Protein AF-A0A315XIM4-F1 (afdb_monomer)

Radius of gyration: 18.38 Å; Cα contacts (8 Å, |Δi|>4): 109; chains: 1; bounding box: 47×25×47 Å

Foldseek 3Di:
DPPPPQQDQDDPPVCVVVQVVLVVVVVVVNNVSVVVSSVVSSLVRVLVVLCVPDDQFRWDFLCVVVVVDPDDSVRLVVCVVVVLQPWDQRPNTITHGNVSVCVSVVVPDD

pLDDT: mean 80.42, std 14.65, range [32.69, 95.25]

Solvent-accessible surface area (backbone atoms only — not comparable to full-atom values): 6332 Å² total; per-residue (Å²): 132,87,72,80,83,69,64,69,65,61,80,58,75,90,47,50,69,57,51,56,50,23,50,53,39,29,76,73,71,46,44,64,62,36,54,54,52,51,54,50,32,43,52,52,23,44,52,52,57,45,63,66,44,70,70,50,74,20,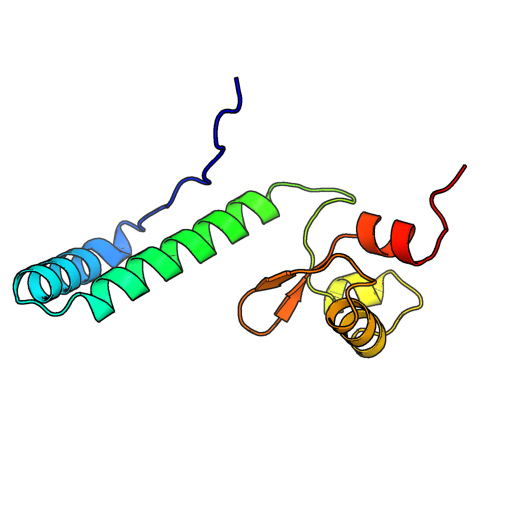65,39,46,39,72,61,54,25,74,82,46,100,46,50,41,67,56,53,54,49,33,33,75,71,66,62,28,63,57,48,73,59,91,94,43,53,24,29,25,58,47,37,51,36,58,60,70,63,78,67,84,126

Sequence (110 aa):
MYSHIYPPIVLKIENRLKYYRFLRDADAGNFTPFVNFIAKAADEGLTTYISVFGGDDELLPLKELAKDTHYSQEYLSLRARQGVLDAVKIGKVWHSSRDAIKKMSGVGAH

Structure (mmCIF, N/CA/C/O backbone):
data_AF-A0A315XIM4-F1
#
_entry.id   AF-A0A315XIM4-F1
#
loop_
_atom_site.group_PDB
_atom_site.id
_atom_site.type_symbol
_atom_site.label_atom_id
_atom_site.label_alt_id
_atom_site.label_comp_id
_atom_site.label_asym_id
_atom_site.label_entity_id
_atom_site.label_seq_id
_atom_site.pdbx_PDB_ins_code
_atom_site.Cartn_x
_atom_site.Cartn_y
_atom_site.Cartn_z
_atom_site.occupancy
_atom_site.B_iso_or_equiv
_atom_site.auth_seq_id
_atom_site.auth_comp_id
_atom_site.auth_asym_id
_atom_site.auth_atom_id
_atom_site.pdbx_PDB_model_num
ATOM 1 N N . MET A 1 1 ? -22.424 -7.506 -15.959 1.00 32.69 1 MET A N 1
ATOM 2 C CA . MET A 1 1 ? -21.164 -7.353 -16.719 1.00 32.69 1 MET A CA 1
ATOM 3 C C . MET A 1 1 ? -20.103 -6.882 -15.735 1.00 32.69 1 MET A C 1
ATOM 5 O O . MET A 1 1 ? -20.090 -5.709 -15.394 1.00 32.69 1 MET A O 1
ATOM 9 N N . TYR A 1 2 ? -19.312 -7.802 -15.171 1.00 39.94 2 TYR A N 1
ATOM 10 C CA . TYR A 1 2 ? -18.242 -7.458 -14.227 1.00 39.94 2 TYR A CA 1
ATOM 11 C C . TYR A 1 2 ? -17.102 -6.791 -15.006 1.00 39.94 2 TYR A C 1
ATOM 13 O O . TYR A 1 2 ? -16.231 -7.462 -15.560 1.00 39.94 2 TYR A O 1
ATOM 21 N N . SER A 1 3 ? -17.145 -5.461 -15.104 1.00 35.69 3 SER A N 1
ATOM 22 C CA . SER A 1 3 ? -15.970 -4.677 -15.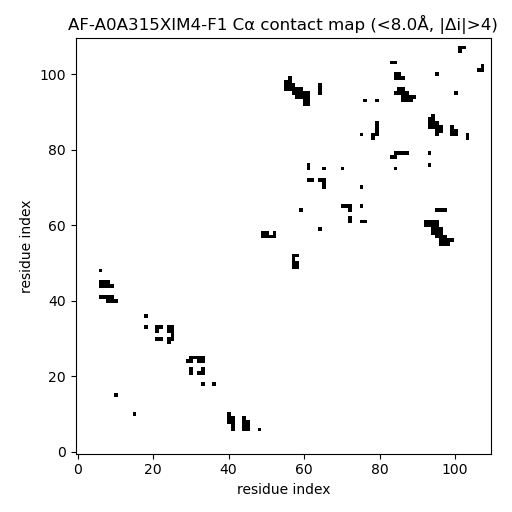474 1.00 35.69 3 SER A CA 1
ATOM 23 C C . SER A 1 3 ? -14.930 -4.940 -14.395 1.00 35.69 3 SER A C 1
ATOM 25 O O . SER A 1 3 ? -15.148 -4.585 -13.239 1.00 35.69 3 SER A O 1
ATOM 27 N N . HIS A 1 4 ? -13.838 -5.616 -14.738 1.00 43.03 4 HIS A N 1
ATOM 28 C CA . HIS A 1 4 ? -12.713 -5.743 -13.826 1.00 43.03 4 HIS A CA 1
ATOM 29 C C . HIS A 1 4 ? -12.111 -4.340 -13.699 1.00 43.03 4 HIS A C 1
ATOM 31 O O . HIS A 1 4 ? -11.431 -3.865 -14.607 1.00 43.03 4 HIS A O 1
ATOM 37 N N . ILE A 1 5 ? -12.476 -3.628 -12.630 1.00 47.06 5 ILE A N 1
ATOM 38 C CA . ILE A 1 5 ? -11.984 -2.280 -12.344 1.00 47.06 5 ILE A CA 1
ATOM 39 C C . ILE A 1 5 ? -10.532 -2.440 -11.904 1.00 47.06 5 ILE A C 1
ATOM 41 O O . ILE A 1 5 ? -10.237 -2.651 -10.731 1.00 47.06 5 ILE A O 1
ATOM 45 N N . TYR A 1 6 ? -9.622 -2.404 -12.871 1.00 55.50 6 TYR A N 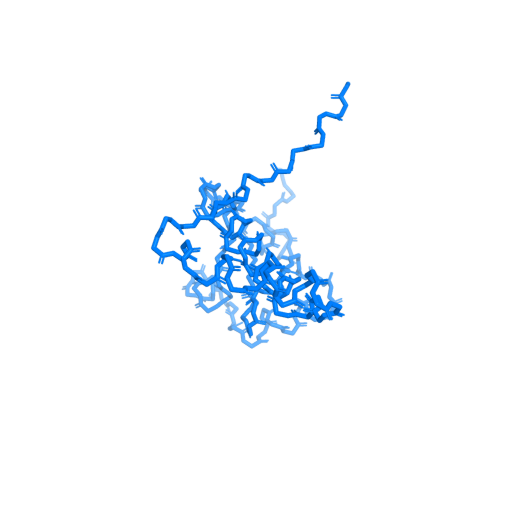1
ATOM 46 C CA . TYR A 1 6 ? -8.205 -2.271 -12.587 1.00 55.50 6 TYR A CA 1
ATOM 47 C C . TYR A 1 6 ? -7.907 -0.784 -12.388 1.00 55.50 6 TYR A C 1
ATOM 49 O O . TYR A 1 6 ? -8.269 0.023 -13.251 1.00 55.50 6 TYR A O 1
ATOM 57 N N . PRO A 1 7 ? -7.276 -0.394 -11.269 1.00 62.12 7 PRO A N 1
ATOM 58 C CA . PRO A 1 7 ? -6.878 0.989 -11.075 1.00 62.12 7 PRO A CA 1
ATOM 59 C C . PRO A 1 7 ? -5.906 1.396 -12.193 1.00 62.12 7 PRO A C 1
ATOM 61 O O . PRO A 1 7 ? -5.071 0.585 -12.613 1.00 62.12 7 PRO A O 1
ATOM 64 N N . PRO A 1 8 ? -5.992 2.637 -12.696 1.00 67.62 8 PRO A N 1
ATOM 65 C CA . PRO A 1 8 ? -5.072 3.106 -13.717 1.00 67.62 8 PRO A CA 1
ATOM 66 C C . PRO A 1 8 ? -3.637 3.072 -13.179 1.00 67.62 8 PRO A C 1
ATOM 68 O O . PRO A 1 8 ? -3.321 3.681 -12.157 1.00 67.62 8 PRO A O 1
ATOM 71 N N . ILE A 1 9 ? -2.751 2.370 -13.886 1.00 69.62 9 ILE A N 1
ATOM 72 C CA . ILE A 1 9 ? -1.317 2.393 -13.593 1.00 69.62 9 ILE A CA 1
ATOM 73 C C . ILE A 1 9 ? -0.743 3.667 -14.211 1.00 69.62 9 ILE A C 1
ATOM 75 O O . ILE A 1 9 ? -0.676 3.805 -15.433 1.00 69.62 9 ILE A O 1
ATOM 79 N N . VAL A 1 10 ? -0.315 4.605 -13.366 1.00 74.31 10 VAL A N 1
ATOM 80 C CA . VAL A 1 10 ? 0.275 5.871 -13.813 1.00 74.31 10 VAL A CA 1
ATOM 81 C C . VAL A 1 10 ? 1.795 5.752 -13.836 1.00 74.31 10 VAL A C 1
ATOM 83 O O . VAL A 1 10 ? 2.459 5.719 -12.799 1.00 74.31 10 VAL A O 1
ATOM 86 N N . LEU A 1 11 ? 2.374 5.745 -15.035 1.00 73.00 11 LEU A N 1
ATOM 87 C CA . LEU A 1 11 ? 3.818 5.880 -15.207 1.00 73.00 11 LEU A CA 1
ATOM 88 C C . LEU A 1 11 ? 4.189 7.366 -15.218 1.00 73.00 11 LEU A C 1
ATOM 90 O O . LEU A 1 11 ? 3.928 8.081 -16.183 1.00 73.00 11 LEU A O 1
ATOM 94 N N . LYS A 1 12 ? 4.811 7.840 -14.133 1.00 72.88 12 LYS A N 1
ATOM 95 C CA . LYS A 1 12 ? 5.252 9.240 -14.011 1.00 72.88 12 LYS A CA 1
ATOM 96 C C . LYS A 1 12 ? 6.226 9.590 -15.143 1.00 72.88 12 LYS A C 1
ATOM 98 O O . LYS A 1 12 ? 7.227 8.897 -15.330 1.00 72.88 12 LYS A O 1
ATOM 103 N N . ILE A 1 13 ? 5.974 10.696 -15.850 1.00 73.00 13 ILE A N 1
ATOM 104 C CA . ILE A 1 13 ? 6.797 11.182 -16.981 1.00 73.00 13 ILE A CA 1
ATOM 105 C C . ILE A 1 13 ? 8.267 11.381 -16.569 1.00 73.00 13 ILE A C 1
ATOM 107 O O . ILE A 1 13 ? 9.189 11.154 -17.356 1.00 73.00 13 ILE A O 1
ATOM 111 N N . GLU A 1 14 ? 8.497 11.739 -15.309 1.00 78.50 14 GLU A N 1
ATOM 112 C CA . GLU A 1 14 ? 9.817 11.865 -14.682 1.00 78.50 14 GLU A CA 1
ATOM 113 C C . GLU A 1 14 ? 10.628 10.558 -14.722 1.00 78.50 14 GLU A C 1
ATOM 115 O O . GLU A 1 14 ? 11.853 10.576 -14.839 1.00 78.50 14 GLU A O 1
ATOM 120 N N . ASN A 1 15 ? 9.957 9.402 -14.699 1.00 80.12 15 ASN A N 1
ATOM 121 C CA . ASN A 1 15 ? 10.591 8.087 -14.729 1.00 80.12 15 ASN A CA 1
ATOM 122 C C . ASN A 1 15 ? 10.821 7.546 -16.150 1.00 80.12 15 ASN A C 1
ATOM 124 O O . ASN A 1 15 ? 11.314 6.425 -16.286 1.00 80.12 15 ASN A O 1
ATOM 128 N N . ARG A 1 16 ? 10.539 8.320 -17.212 1.00 82.75 16 ARG A N 1
ATOM 129 C CA . ARG A 1 16 ? 10.653 7.852 -18.610 1.00 82.75 16 ARG A CA 1
ATOM 130 C C . ARG A 1 16 ? 12.019 7.247 -18.945 1.00 82.75 16 ARG A C 1
ATOM 132 O O . ARG A 1 16 ? 12.097 6.222 -19.610 1.00 82.75 16 ARG A O 1
ATOM 139 N N . LEU A 1 17 ? 13.106 7.845 -18.450 1.00 85.06 17 LEU A N 1
ATOM 140 C CA . LEU A 1 17 ? 14.465 7.364 -18.724 1.00 85.06 17 LEU A CA 1
ATOM 141 C C . LEU A 1 17 ? 14.743 6.025 -18.033 1.00 85.06 17 LEU A C 1
ATOM 143 O O . LEU A 1 17 ? 15.426 5.176 -18.597 1.00 85.06 17 LEU A O 1
ATOM 147 N N . LYS A 1 18 ? 14.197 5.817 -16.828 1.00 84.06 18 LYS A N 1
ATOM 148 C CA . LYS A 1 18 ? 14.296 4.536 -16.114 1.00 84.06 18 LYS A CA 1
ATOM 149 C C . LYS A 1 18 ? 13.475 3.460 -16.813 1.00 84.06 18 LYS A C 1
ATOM 151 O O . LYS A 1 18 ? 13.980 2.362 -16.994 1.00 84.06 18 LYS A O 1
ATOM 156 N N . TYR A 1 19 ? 12.272 3.805 -17.269 1.00 84.00 19 TYR A N 1
ATOM 157 C CA . TYR A 1 19 ? 11.425 2.908 -18.051 1.00 84.00 19 TYR A CA 1
ATOM 158 C C . TYR A 1 19 ? 12.151 2.387 -19.298 1.00 84.00 19 TYR A C 1
ATOM 160 O O . TYR A 1 19 ? 12.279 1.179 -19.455 1.00 84.00 19 TYR A O 1
ATOM 168 N N . TYR A 1 20 ? 12.718 3.272 -20.128 1.00 86.31 20 TYR A N 1
ATOM 169 C CA . TYR A 1 20 ? 13.446 2.845 -21.330 1.00 86.31 20 TYR A CA 1
ATOM 170 C C . TYR A 1 20 ? 14.691 2.009 -21.022 1.00 86.31 20 TYR A C 1
ATOM 172 O O . TYR A 1 20 ? 15.009 1.088 -21.769 1.00 86.31 20 TYR A O 1
ATOM 180 N N . ARG A 1 21 ? 15.397 2.311 -19.926 1.00 87.88 21 ARG A N 1
ATOM 181 C CA . ARG A 1 21 ? 16.537 1.497 -19.486 1.00 87.88 21 ARG A CA 1
ATOM 182 C C . ARG A 1 21 ? 16.097 0.091 -19.092 1.00 87.88 21 ARG A C 1
ATOM 184 O O . ARG A 1 21 ? 16.653 -0.867 -19.603 1.00 87.88 21 ARG A O 1
ATOM 191 N N . PHE A 1 22 ? 15.072 -0.024 -18.252 1.00 88.94 22 PHE A N 1
ATOM 192 C CA . PHE A 1 22 ? 14.562 -1.321 -17.812 1.00 88.94 22 PHE A CA 1
ATOM 193 C C . PHE A 1 22 ? 13.928 -2.121 -18.948 1.00 88.94 22 PHE A C 1
ATOM 195 O O . PHE A 1 22 ? 14.038 -3.340 -18.950 1.00 88.94 22 PHE A O 1
ATOM 202 N N . LEU A 1 23 ? 13.311 -1.452 -19.925 1.00 87.62 23 LEU A N 1
ATOM 203 C CA . LEU A 1 23 ? 12.797 -2.102 -21.127 1.00 87.62 23 LEU A CA 1
ATOM 204 C C . LEU A 1 23 ? 13.937 -2.689 -21.969 1.00 87.62 23 LEU A C 1
ATOM 206 O O . LEU A 1 23 ? 13.868 -3.841 -22.371 1.00 87.62 23 LEU A O 1
ATOM 210 N N . ARG A 1 24 ? 15.029 -1.938 -22.155 1.00 88.44 24 ARG A N 1
ATOM 211 C CA . ARG A 1 24 ? 16.221 -2.436 -22.856 1.00 88.44 24 ARG A CA 1
ATOM 212 C C . ARG A 1 24 ? 16.889 -3.597 -22.112 1.00 88.44 24 ARG A C 1
ATOM 214 O O . ARG A 1 24 ? 17.346 -4.540 -22.749 1.00 88.44 24 ARG A O 1
ATOM 221 N N . ASP A 1 25 ? 16.943 -3.534 -20.783 1.00 87.69 25 ASP A N 1
ATOM 222 C CA . ASP A 1 25 ? 17.472 -4.626 -19.957 1.00 87.69 25 ASP A CA 1
ATOM 223 C C . ASP A 1 25 ? 16.584 -5.882 -20.064 1.00 87.69 25 ASP A C 1
ATOM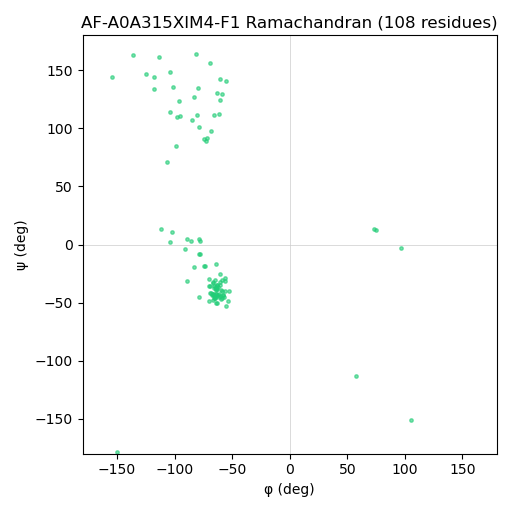 225 O O . ASP A 1 25 ? 17.102 -6.997 -20.121 1.00 87.69 25 ASP A O 1
ATOM 229 N N . ALA A 1 26 ? 15.262 -5.703 -20.151 1.00 87.56 26 ALA A N 1
ATOM 230 C CA . ALA A 1 26 ? 14.300 -6.780 -20.370 1.00 87.56 26 ALA A CA 1
ATOM 231 C C . ALA A 1 26 ? 14.437 -7.411 -21.763 1.00 87.56 26 ALA A C 1
ATOM 233 O O . ALA A 1 26 ? 14.461 -8.636 -21.861 1.00 87.56 26 ALA A O 1
ATOM 234 N N . ASP A 1 27 ? 14.622 -6.606 -22.814 1.00 87.75 27 ASP A N 1
ATOM 235 C CA . ASP A 1 27 ? 14.916 -7.098 -24.170 1.00 87.75 27 ASP A CA 1
ATOM 236 C C . ASP A 1 27 ? 16.225 -7.906 -24.213 1.00 87.75 27 ASP A C 1
ATOM 238 O O . ASP A 1 27 ? 16.343 -8.875 -24.960 1.00 87.75 27 ASP A O 1
ATOM 242 N N . ALA A 1 28 ? 17.198 -7.554 -23.365 1.00 90.44 28 ALA A N 1
ATOM 243 C CA . ALA A 1 28 ? 18.438 -8.309 -23.172 1.00 90.44 28 ALA A CA 1
ATOM 244 C C . ALA A 1 28 ? 18.276 -9.558 -22.273 1.00 90.44 28 ALA A C 1
ATOM 246 O O . ALA A 1 28 ? 19.261 -10.230 -21.966 1.00 90.44 28 ALA A O 1
ATOM 247 N N . GLY A 1 29 ? 17.050 -9.878 -21.845 1.00 89.31 29 GLY A N 1
ATOM 248 C CA . GLY A 1 29 ? 16.701 -11.062 -21.054 1.00 89.31 29 GLY A CA 1
ATOM 249 C C . GLY A 1 29 ? 16.621 -10.837 -19.540 1.00 89.31 29 GLY A C 1
ATOM 250 O O . GLY A 1 29 ? 16.245 -11.755 -18.810 1.00 89.31 29 GLY A O 1
ATOM 251 N N . ASN A 1 30 ? 16.930 -9.637 -19.036 1.00 90.25 30 ASN A N 1
ATOM 252 C CA . ASN A 1 30 ? 16.815 -9.304 -17.616 1.00 90.25 30 ASN A CA 1
ATOM 253 C C . ASN A 1 30 ? 15.519 -8.536 -17.317 1.00 90.25 30 ASN A C 1
ATOM 255 O O . ASN A 1 30 ? 15.497 -7.311 -17.218 1.00 90.25 30 ASN A O 1
ATOM 259 N N . PHE A 1 31 ? 14.430 -9.272 -17.111 1.00 87.56 31 PHE A N 1
ATOM 260 C CA . PHE A 1 31 ? 13.104 -8.700 -16.846 1.00 87.56 31 PHE A CA 1
ATOM 261 C C . PHE A 1 31 ? 12.932 -8.129 -15.431 1.00 87.56 31 PHE A C 1
ATOM 263 O O . PHE A 1 31 ? 12.021 -7.335 -15.196 1.00 87.56 31 PHE A O 1
ATOM 270 N N . THR A 1 32 ? 13.788 -8.511 -14.479 1.00 89.25 32 THR A N 1
ATOM 271 C CA . THR A 1 32 ? 13.629 -8.181 -13.050 1.00 89.25 32 THR A CA 1
ATOM 272 C C . THR A 1 32 ? 13.444 -6.680 -12.781 1.00 89.25 32 THR A C 1
ATOM 274 O O . THR A 1 32 ? 12.504 -6.318 -12.067 1.00 89.25 32 THR A O 1
ATOM 277 N N . PRO A 1 33 ? 14.267 -5.770 -13.343 1.00 87.44 33 PRO A N 1
ATOM 278 C CA . PRO A 1 33 ? 14.118 -4.336 -13.107 1.00 87.44 33 PRO A CA 1
ATOM 279 C C . PRO A 1 33 ? 12.794 -3.794 -13.652 1.00 87.44 33 PRO A C 1
ATOM 281 O O . PRO A 1 33 ? 12.163 -2.946 -13.022 1.00 87.44 33 PRO A O 1
ATOM 284 N N . PHE A 1 34 ? 12.358 -4.316 -14.800 1.00 85.94 34 PHE A N 1
ATOM 285 C CA . PHE A 1 34 ? 11.122 -3.910 -15.453 1.00 85.94 34 PHE A CA 1
ATOM 286 C C . PHE A 1 34 ? 9.891 -4.369 -14.668 1.00 85.94 34 PHE A C 1
ATOM 288 O O . PHE A 1 34 ? 9.025 -3.554 -14.355 1.00 85.94 34 PHE A O 1
ATOM 295 N N . VAL A 1 35 ? 9.847 -5.642 -14.265 1.00 86.94 35 VAL A N 1
ATOM 296 C CA . VAL A 1 35 ? 8.751 -6.195 -13.455 1.00 86.94 35 VAL A CA 1
ATOM 297 C C . VAL A 1 35 ? 8.622 -5.443 -12.133 1.00 86.94 35 VAL A C 1
ATOM 299 O O . VAL A 1 35 ? 7.527 -5.009 -11.783 1.00 86.94 35 VAL A O 1
ATOM 302 N N . ASN A 1 36 ? 9.736 -5.200 -11.437 1.00 87.69 36 ASN A N 1
ATOM 303 C CA . ASN A 1 36 ? 9.727 -4.445 -10.182 1.00 87.69 36 ASN A CA 1
ATOM 304 C C . ASN A 1 36 ? 9.243 -3.001 -10.372 1.00 87.69 36 ASN A C 1
ATOM 306 O O . ASN A 1 36 ? 8.549 -2.458 -9.512 1.00 87.69 36 ASN A O 1
ATOM 310 N N . PHE A 1 37 ? 9.595 -2.372 -11.495 1.00 86.19 37 PHE A N 1
ATOM 311 C CA . PHE A 1 37 ? 9.152 -1.020 -11.820 1.00 86.19 37 PHE A CA 1
ATOM 312 C C . PHE A 1 37 ? 7.636 -0.949 -12.048 1.00 86.19 37 PHE A C 1
ATOM 314 O O . PHE A 1 37 ? 6.979 -0.072 -11.485 1.00 86.19 37 PHE A O 1
ATOM 321 N N . ILE A 1 38 ? 7.075 -1.890 -12.812 1.00 86.00 38 ILE A N 1
ATOM 322 C CA . ILE A 1 38 ? 5.627 -1.970 -13.054 1.00 86.00 38 ILE A CA 1
ATOM 323 C C . ILE A 1 38 ? 4.872 -2.339 -11.774 1.00 86.00 38 ILE A C 1
ATOM 325 O O . ILE A 1 38 ? 3.873 -1.696 -11.464 1.00 86.00 38 ILE A O 1
ATOM 329 N N . ALA A 1 39 ? 5.373 -3.302 -10.994 1.00 83.44 39 ALA A N 1
ATOM 330 C CA . ALA A 1 39 ? 4.773 -3.692 -9.719 1.00 83.44 39 ALA A CA 1
ATOM 331 C C . ALA A 1 39 ? 4.675 -2.501 -8.756 1.00 83.44 39 ALA A C 1
ATOM 333 O O . ALA A 1 39 ? 3.628 -2.270 -8.159 1.00 83.44 39 ALA A O 1
ATOM 334 N N . LYS A 1 40 ? 5.735 -1.688 -8.672 1.00 83.00 40 LYS A N 1
ATOM 335 C CA . LYS A 1 40 ? 5.731 -0.469 -7.860 1.00 83.00 40 LYS A CA 1
ATOM 336 C C . LYS A 1 40 ? 4.724 0.570 -8.365 1.00 83.00 40 LYS A C 1
ATOM 338 O O . LYS A 1 40 ? 4.035 1.185 -7.560 1.00 83.00 40 LYS A O 1
ATOM 343 N N . ALA A 1 41 ? 4.629 0.779 -9.677 1.00 82.19 41 ALA A N 1
ATOM 344 C CA . ALA A 1 41 ? 3.668 1.726 -10.244 1.00 82.19 41 ALA A CA 1
ATOM 345 C C . ALA A 1 41 ? 2.211 1.280 -10.028 1.00 82.19 41 ALA A C 1
ATOM 347 O O . ALA A 1 41 ? 1.344 2.116 -9.781 1.00 82.19 41 ALA A O 1
ATOM 348 N N . ALA A 1 42 ? 1.948 -0.027 -10.090 1.00 80.56 42 ALA A N 1
ATOM 349 C CA . ALA A 1 42 ? 0.644 -0.600 -9.775 1.00 80.56 42 ALA A CA 1
ATOM 350 C C . ALA A 1 42 ? 0.290 -0.436 -8.289 1.00 80.56 42 ALA A C 1
ATOM 352 O O . ALA A 1 42 ? -0.826 -0.029 -7.981 1.00 80.56 42 ALA A O 1
ATOM 353 N N . ASP A 1 43 ? 1.244 -0.682 -7.386 1.00 79.38 43 ASP A N 1
ATOM 354 C CA . ASP A 1 43 ? 1.075 -0.488 -5.939 1.00 79.38 43 ASP A CA 1
ATOM 355 C C . ASP A 1 43 ? 0.774 0.982 -5.592 1.00 79.38 43 ASP A C 1
ATOM 357 O O . ASP A 1 43 ? -0.182 1.277 -4.873 1.00 79.38 43 ASP A O 1
ATOM 361 N N . GLU A 1 44 ? 1.515 1.929 -6.184 1.00 78.50 44 GLU A N 1
ATOM 362 C CA . GLU A 1 44 ? 1.269 3.371 -6.023 1.00 78.50 44 GLU A CA 1
ATOM 363 C C . GLU A 1 44 ? -0.100 3.793 -6.593 1.00 78.50 44 GLU A C 1
ATOM 365 O O . GLU A 1 44 ? -0.823 4.570 -5.960 1.00 78.50 44 GLU A O 1
ATOM 370 N N . GLY A 1 45 ? -0.471 3.283 -7.774 1.00 75.75 45 GLY A N 1
ATOM 371 C CA . GLY A 1 45 ? -1.748 3.588 -8.425 1.00 75.75 45 GLY A CA 1
ATOM 372 C C . GLY A 1 45 ? -2.947 3.046 -7.649 1.00 75.75 45 GLY A C 1
ATOM 373 O O . GLY A 1 45 ? -3.924 3.764 -7.448 1.00 75.75 45 GLY A O 1
ATOM 374 N N . LEU A 1 46 ? -2.845 1.816 -7.141 1.00 73.69 46 LEU A N 1
ATOM 375 C CA . LEU A 1 46 ? -3.857 1.209 -6.281 1.00 73.69 46 LEU A CA 1
ATOM 376 C C . LEU A 1 46 ? -3.977 1.960 -4.952 1.00 73.69 46 LEU A C 1
ATOM 378 O O . LEU A 1 46 ? -5.086 2.297 -4.550 1.00 73.69 46 LEU A O 1
ATOM 382 N N . THR A 1 47 ? -2.853 2.284 -4.308 1.00 72.44 47 THR A N 1
ATOM 383 C CA . THR A 1 47 ? -2.837 3.070 -3.063 1.00 72.44 47 THR A CA 1
ATOM 384 C C . THR A 1 47 ? -3.524 4.424 -3.259 1.00 72.44 47 THR A C 1
ATOM 386 O O . THR A 1 47 ? -4.370 4.810 -2.459 1.00 72.44 47 THR A O 1
ATOM 389 N N . THR A 1 48 ? -3.218 5.119 -4.359 1.00 69.31 48 THR A N 1
ATOM 390 C CA . THR A 1 48 ? -3.845 6.408 -4.696 1.00 69.31 48 THR A CA 1
ATOM 391 C C . THR A 1 48 ? -5.339 6.249 -4.963 1.00 69.31 48 THR A C 1
ATOM 393 O O . THR A 1 48 ? -6.140 7.009 -4.430 1.00 69.31 48 THR A O 1
ATOM 396 N N . TYR A 1 49 ? -5.733 5.248 -5.754 1.00 69.56 49 TYR A N 1
ATOM 397 C CA . TYR A 1 49 ? -7.137 4.972 -6.049 1.00 69.56 49 TYR A CA 1
ATOM 398 C C . TYR A 1 49 ? -7.942 4.705 -4.774 1.00 69.56 49 TYR A C 1
ATOM 400 O O . TYR A 1 49 ? -9.021 5.267 -4.608 1.00 69.56 49 TYR A O 1
ATOM 408 N N . ILE A 1 50 ? -7.392 3.920 -3.843 1.00 65.06 50 ILE A N 1
ATOM 409 C CA . ILE A 1 50 ? -8.056 3.644 -2.568 1.00 65.06 50 ILE A CA 1
ATOM 410 C C . ILE A 1 50 ? -8.083 4.885 -1.664 1.00 65.06 50 ILE A C 1
A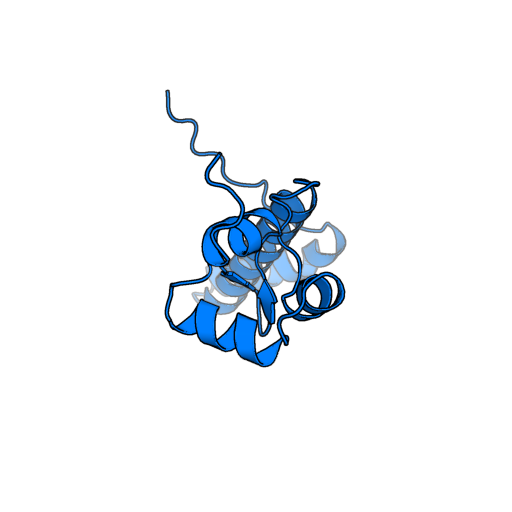TOM 412 O O . ILE A 1 50 ? -9.091 5.121 -1.011 1.00 65.06 50 ILE A O 1
ATOM 416 N N . SER A 1 51 ? -7.047 5.729 -1.678 1.00 62.97 51 SER A N 1
ATOM 417 C CA . SER A 1 51 ? -7.039 6.973 -0.885 1.00 62.97 51 SER A CA 1
ATOM 418 C C . SER A 1 51 ? -8.113 7.992 -1.292 1.00 62.97 51 SER A C 1
ATOM 420 O O . SER A 1 51 ? -8.400 8.912 -0.539 1.00 62.97 51 SER A O 1
ATOM 422 N N . VAL A 1 52 ? -8.709 7.852 -2.483 1.00 65.38 52 VAL A N 1
ATOM 423 C CA . VAL A 1 52 ? -9.808 8.720 -2.944 1.00 65.38 52 VAL A CA 1
ATOM 424 C C . VAL A 1 52 ? -11.168 8.261 -2.398 1.00 65.38 52 VAL A C 1
ATOM 426 O O . VAL A 1 52 ? -12.105 9.060 -2.350 1.00 65.38 52 VAL A O 1
ATOM 429 N N . PHE A 1 53 ? -11.299 7.008 -1.950 1.00 61.84 53 PHE A N 1
ATOM 430 C CA . PHE A 1 53 ? -12.489 6.562 -1.226 1.00 61.84 53 PHE A CA 1
ATOM 431 C C . PHE A 1 53 ? -12.444 7.134 0.193 1.00 61.84 53 PHE A C 1
ATOM 433 O O . PHE A 1 53 ? -11.857 6.540 1.085 1.00 61.84 53 PHE A O 1
ATOM 440 N N . GLY A 1 54 ? -13.028 8.316 0.383 1.00 65.38 54 GLY A N 1
ATOM 441 C CA . GLY A 1 54 ? -13.160 8.953 1.694 1.00 65.38 54 GLY A CA 1
ATOM 442 C C . GLY A 1 54 ? -14.349 8.420 2.499 1.00 65.38 54 GLY A C 1
ATOM 443 O O . GLY A 1 54 ? -15.281 7.827 1.953 1.00 65.38 54 GLY A O 1
ATOM 444 N N . GLY A 1 55 ? -14.348 8.691 3.803 1.00 71.62 55 GLY A N 1
ATOM 445 C CA . GLY A 1 55 ? -15.431 8.317 4.718 1.00 71.62 55 GLY A CA 1
ATOM 446 C C . GLY A 1 55 ? -15.058 7.137 5.611 1.00 71.62 55 GLY A C 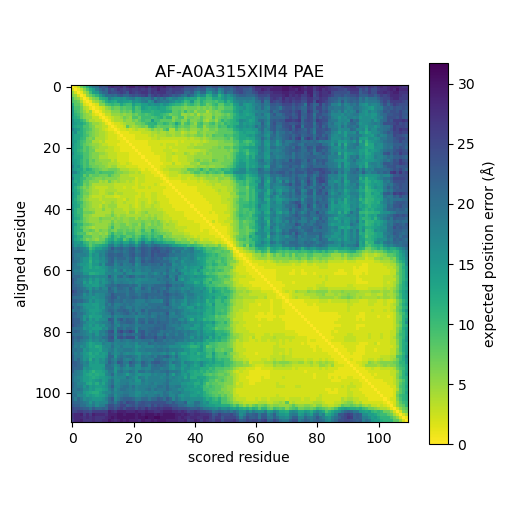1
ATOM 447 O O . GLY A 1 55 ? -13.895 6.954 5.961 1.00 71.62 55 GLY A O 1
ATOM 448 N N . ASP A 1 56 ? -16.046 6.342 6.025 1.00 73.94 56 ASP A N 1
ATOM 449 C CA . ASP A 1 56 ? -15.794 5.219 6.937 1.00 73.94 56 ASP A CA 1
ATOM 450 C C . ASP A 1 56 ? -15.082 4.030 6.262 1.00 73.94 56 ASP A C 1
ATOM 452 O O . ASP A 1 56 ? -14.472 3.226 6.969 1.00 73.94 56 ASP A O 1
ATOM 456 N N . ASP A 1 57 ? -15.100 3.959 4.927 1.00 75.94 57 ASP A N 1
ATOM 457 C CA . ASP A 1 57 ? -14.441 2.924 4.114 1.00 75.94 57 ASP A CA 1
ATOM 458 C C . ASP A 1 57 ? -13.003 3.288 3.694 1.00 75.94 57 ASP A C 1
ATOM 460 O O . ASP A 1 57 ? -12.304 2.470 3.094 1.00 75.94 57 ASP A O 1
ATOM 464 N N . GLU A 1 58 ? -12.535 4.494 4.032 1.00 82.44 58 GLU A N 1
ATOM 465 C CA . GLU A 1 58 ? -11.183 4.954 3.710 1.00 82.44 58 GLU A CA 1
ATOM 466 C C . GLU A 1 58 ? -10.120 4.096 4.404 1.00 82.44 58 GLU A C 1
ATOM 468 O O . GLU A 1 58 ? -10.171 3.879 5.620 1.00 82.44 58 GLU A O 1
ATOM 473 N N . LEU A 1 59 ? -9.126 3.628 3.639 1.00 84.69 59 LEU A N 1
ATOM 474 C CA . LEU A 1 59 ? -8.005 2.881 4.203 1.00 84.69 59 LEU A CA 1
ATOM 475 C C . LEU A 1 59 ? -6.992 3.821 4.852 1.00 84.69 59 LEU A C 1
ATOM 477 O O . LEU A 1 59 ? -6.119 4.383 4.192 1.00 84.69 59 LEU A O 1
ATOM 481 N N . LEU A 1 60 ? -7.055 3.902 6.174 1.00 86.88 60 LEU A N 1
ATOM 482 C CA . LEU A 1 60 ? -6.136 4.679 6.990 1.00 86.88 60 LEU A CA 1
ATOM 483 C C . LEU A 1 60 ? -5.122 3.763 7.692 1.00 86.88 60 LEU A C 1
ATOM 485 O O . LEU A 1 60 ? -5.440 2.617 8.043 1.00 86.88 60 LEU A O 1
ATOM 489 N N . PRO A 1 61 ? -3.886 4.235 7.942 1.00 90.75 61 PRO A N 1
ATOM 490 C CA . PRO A 1 61 ? -2.929 3.505 8.762 1.00 90.75 61 PRO A CA 1
ATOM 491 C C . PRO A 1 61 ? -3.529 3.182 10.134 1.00 90.75 61 PRO A C 1
ATOM 493 O O . PRO A 1 61 ? -4.140 4.045 10.767 1.00 90.75 61 PRO A O 1
ATOM 496 N N . LEU A 1 62 ? -3.266 1.985 10.673 1.00 91.75 62 LEU A N 1
ATOM 497 C CA . LEU A 1 62 ? -3.766 1.614 12.010 1.00 91.75 62 LEU A CA 1
ATOM 498 C C . LEU A 1 62 ? -3.341 2.604 13.105 1.00 91.75 62 LEU A C 1
ATOM 500 O O . LEU A 1 62 ? -4.044 2.772 14.093 1.00 91.75 62 LEU A O 1
ATOM 504 N N . LYS A 1 63 ? -2.196 3.272 12.926 1.00 91.56 63 LYS A N 1
ATOM 505 C CA . LYS A 1 63 ? -1.719 4.329 13.825 1.00 91.56 63 LYS A CA 1
ATOM 506 C C . LYS A 1 63 ? -2.653 5.541 13.861 1.00 91.56 63 LYS A C 1
ATOM 508 O O . LYS A 1 63 ? -2.756 6.191 14.895 1.00 91.56 63 LYS A O 1
ATOM 513 N N . GLU A 1 64 ? -3.275 5.882 12.739 1.00 89.00 64 GLU A N 1
ATOM 514 C CA . GLU A 1 64 ? -4.218 6.997 12.658 1.00 89.00 64 GLU A CA 1
ATOM 515 C C . GLU A 1 64 ? -5.574 6.588 13.215 1.00 89.00 64 GLU A C 1
ATOM 517 O O . GLU A 1 64 ? -6.099 7.279 14.079 1.00 89.00 64 GLU A O 1
ATOM 522 N N . LEU A 1 65 ? -6.064 5.404 12.843 1.00 89.38 65 LEU A N 1
ATOM 523 C CA . LEU A 1 65 ? -7.316 4.854 13.370 1.00 89.38 65 LEU A CA 1
ATOM 524 C C . LEU A 1 65 ? -7.287 4.641 14.890 1.00 89.38 65 LEU A C 1
ATOM 526 O O . LEU A 1 65 ? -8.290 4.849 15.567 1.00 89.38 65 LEU A O 1
ATOM 530 N N . ALA A 1 66 ? -6.134 4.270 15.450 1.00 91.50 66 ALA A N 1
ATOM 531 C CA . ALA A 1 66 ? -5.961 4.125 16.893 1.00 91.50 66 ALA A CA 1
ATOM 532 C C . ALA A 1 66 ? -6.200 5.436 17.664 1.00 91.50 66 ALA A C 1
ATOM 534 O O . ALA A 1 66 ? -6.559 5.385 18.833 1.00 91.50 66 ALA A O 1
ATOM 535 N N . LYS A 1 67 ? -6.029 6.610 17.036 1.00 89.31 67 LYS A N 1
ATOM 536 C CA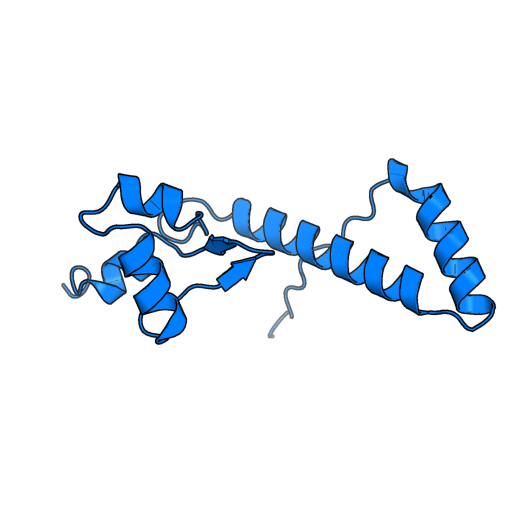 . LYS A 1 67 ? -6.271 7.905 17.701 1.00 89.31 67 LYS A CA 1
ATOM 537 C C . LYS A 1 67 ? -7.751 8.158 17.968 1.00 89.31 67 LYS A C 1
ATOM 539 O O . LYS A 1 67 ? -8.084 8.826 18.939 1.00 89.31 67 LYS A O 1
ATOM 544 N N . ASP A 1 68 ? -8.612 7.607 17.120 1.00 84.38 68 ASP A N 1
ATOM 545 C CA . ASP A 1 68 ? -10.055 7.843 17.155 1.00 84.38 68 ASP A CA 1
ATOM 546 C C . ASP A 1 68 ? -10.816 6.676 17.799 1.00 84.38 68 ASP A C 1
ATOM 548 O O . ASP A 1 68 ? -12.040 6.585 17.706 1.00 84.38 68 ASP A O 1
ATOM 552 N N . THR A 1 69 ? -10.096 5.739 18.420 1.00 86.25 69 THR A N 1
ATOM 553 C CA . THR A 1 69 ? -10.672 4.538 19.027 1.00 86.25 69 THR A CA 1
ATOM 554 C C . THR A 1 69 ? -10.047 4.278 20.393 1.00 86.25 69 THR A C 1
ATOM 556 O O . THR A 1 69 ? -8.978 4.779 20.723 1.00 86.25 69 THR A O 1
ATOM 559 N N . HIS A 1 70 ? -10.699 3.442 21.198 1.00 89.94 70 HIS A N 1
ATOM 560 C CA . HIS A 1 70 ? -10.163 2.996 22.489 1.00 89.94 70 HIS A CA 1
ATOM 561 C C . HIS A 1 70 ? -9.088 1.901 22.342 1.00 89.94 70 HIS A C 1
ATOM 563 O O . HIS A 1 70 ? -8.617 1.351 23.337 1.00 89.94 70 HIS A O 1
ATOM 569 N N . TYR A 1 71 ? -8.729 1.537 21.107 1.00 92.00 71 TYR A N 1
ATOM 570 C CA . TYR A 1 71 ? -7.814 0.446 20.807 1.00 92.00 71 TYR A CA 1
ATOM 571 C C . TYR A 1 71 ? -6.425 0.976 20.464 1.00 92.00 71 TYR A C 1
ATOM 573 O O . TYR A 1 71 ? -6.272 1.885 19.652 1.00 92.00 71 TYR A O 1
ATOM 581 N N . SER A 1 72 ? -5.388 0.351 21.025 1.00 93.50 72 SER A N 1
ATOM 582 C CA . SER A 1 72 ? -4.014 0.661 20.634 1.00 93.50 72 SER A CA 1
ATOM 583 C C . SER A 1 72 ? -3.708 0.175 19.215 1.00 93.50 72 SER A C 1
ATOM 585 O O . SER A 1 72 ? -4.295 -0.792 18.717 1.00 93.50 72 SER A O 1
ATOM 587 N N . GLN A 1 73 ? -2.721 0.804 18.573 1.00 94.38 73 GLN A N 1
ATOM 588 C CA . GLN A 1 73 ? -2.215 0.360 17.274 1.00 94.38 73 GLN A CA 1
ATOM 589 C C . GLN A 1 73 ? -1.746 -1.104 17.327 1.00 94.38 73 GLN A C 1
ATOM 591 O O . GLN A 1 73 ? -1.974 -1.869 16.385 1.00 94.38 73 GLN A O 1
ATOM 596 N N . GLU A 1 74 ? -1.090 -1.507 18.415 1.00 94.00 74 GLU A N 1
ATOM 597 C CA . GLU A 1 74 ? -0.611 -2.869 18.644 1.00 94.00 74 GLU A CA 1
ATOM 598 C C . GLU A 1 74 ? -1.773 -3.862 18.690 1.00 94.00 74 GLU A C 1
ATOM 600 O O . GLU A 1 74 ? -1.695 -4.914 18.049 1.00 94.00 74 GLU A O 1
ATOM 605 N N . TYR A 1 75 ? -2.862 -3.510 19.384 1.00 94.38 75 TYR A N 1
ATOM 606 C CA . TYR A 1 75 ? -4.071 -4.327 19.445 1.00 94.38 75 TYR A CA 1
ATOM 607 C C . TYR A 1 75 ? -4.705 -4.480 18.062 1.00 94.38 75 TYR A C 1
ATOM 609 O O . TYR A 1 75 ? -4.936 -5.604 17.614 1.00 94.38 75 TYR A O 1
ATOM 617 N N . LEU A 1 76 ? -4.908 -3.378 17.335 1.00 94.19 76 LEU A N 1
ATOM 618 C CA . LEU A 1 76 ? -5.449 -3.424 15.973 1.00 94.19 76 LEU A CA 1
ATOM 619 C C . LEU A 1 76 ? -4.557 -4.267 15.045 1.00 94.19 76 LEU A C 1
ATOM 621 O O . LEU A 1 76 ? -5.047 -5.087 14.271 1.00 94.19 76 LEU A O 1
ATOM 625 N N . SER A 1 77 ? -3.233 -4.146 15.179 1.00 93.69 77 SER A N 1
ATOM 626 C CA . SER A 1 77 ? -2.272 -4.932 14.396 1.00 93.69 77 SER A CA 1
ATOM 627 C C . SER A 1 77 ? -2.325 -6.424 14.734 1.00 93.69 77 SER A C 1
ATOM 629 O O . SER A 1 77 ? -2.052 -7.266 13.878 1.00 93.69 77 SER A O 1
ATOM 631 N N . LEU A 1 78 ? -2.616 -6.788 15.986 1.00 95.00 78 LEU A N 1
ATOM 632 C CA . LEU A 1 78 ? -2.835 -8.179 16.383 1.00 95.00 78 LEU A CA 1
ATOM 633 C C . LEU A 1 78 ? -4.104 -8.731 15.722 1.00 95.00 78 LEU A C 1
ATOM 635 O O . LEU A 1 78 ? -4.047 -9.800 15.116 1.00 95.00 78 LEU A O 1
ATOM 639 N N . ARG A 1 79 ? -5.215 -7.986 15.775 1.00 95.25 79 ARG A N 1
ATOM 640 C CA . ARG A 1 79 ? -6.496 -8.396 15.171 1.00 95.25 79 ARG A CA 1
ATOM 641 C C . ARG A 1 79 ? -6.418 -8.519 13.652 1.00 95.25 79 ARG A C 1
ATOM 643 O O . ARG A 1 79 ? -6.979 -9.468 13.109 1.00 95.25 79 ARG A O 1
ATOM 650 N N . ALA A 1 80 ? -5.653 -7.647 12.995 1.00 93.44 80 ALA A N 1
ATOM 651 C CA . ALA A 1 80 ? -5.355 -7.746 11.566 1.00 93.44 80 ALA A CA 1
ATOM 652 C C . ALA A 1 80 ? -4.633 -9.060 11.220 1.00 93.44 80 ALA A C 1
ATOM 654 O O . ALA A 1 80 ? -5.042 -9.786 10.320 1.00 93.44 80 ALA A O 1
ATOM 655 N N . ARG A 1 81 ? -3.596 -9.435 11.984 1.00 92.56 81 ARG A N 1
ATOM 656 C CA . ARG A 1 81 ? -2.868 -10.704 11.770 1.00 92.56 81 ARG A CA 1
ATOM 657 C C . ARG A 1 81 ? -3.726 -11.944 12.028 1.00 92.56 81 ARG A C 1
ATOM 659 O O . ARG A 1 81 ? -3.479 -12.979 11.423 1.00 92.56 81 ARG A O 1
ATOM 666 N N . GLN A 1 82 ? -4.694 -11.846 12.936 1.00 93.50 82 GLN A N 1
ATOM 667 C CA . GLN A 1 82 ? -5.651 -12.916 13.226 1.00 93.50 82 GLN A CA 1
ATOM 668 C C . GLN A 1 82 ? -6.766 -13.026 12.172 1.00 93.50 82 GLN A C 1
ATOM 670 O O . GLN A 1 82 ? -7.561 -13.957 12.249 1.00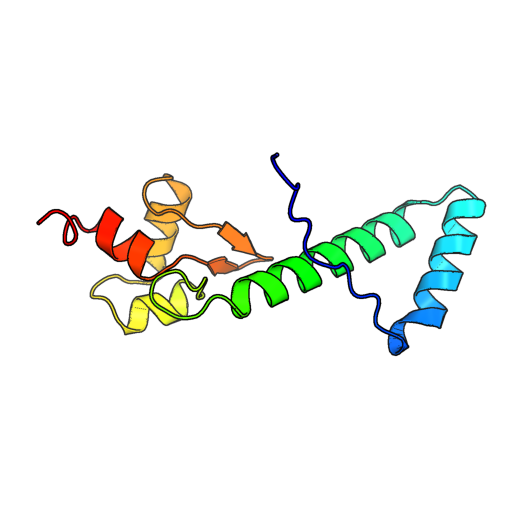 93.50 82 GLN A O 1
ATOM 675 N N . GLY A 1 83 ? -6.855 -12.082 11.226 1.00 88.81 83 GLY A N 1
ATOM 676 C CA . GLY A 1 83 ? -7.932 -12.020 10.235 1.00 88.81 83 GLY A CA 1
ATOM 677 C C . GLY A 1 83 ? -9.280 -11.564 10.801 1.00 88.81 83 GLY A C 1
ATOM 678 O O . GLY A 1 83 ? -10.297 -11.734 10.142 1.00 88.81 83 GLY A O 1
ATOM 679 N N . VAL A 1 84 ? -9.310 -11.013 12.022 1.00 92.50 84 VAL A N 1
ATOM 680 C CA . VAL A 1 84 ? -10.555 -10.544 12.658 1.00 92.50 84 VAL A CA 1
ATOM 681 C C . VAL A 1 84 ? -10.858 -9.087 12.316 1.00 92.50 84 VAL A C 1
ATOM 683 O O . VAL A 1 84 ? -12.018 -8.694 12.243 1.00 92.50 84 VAL A O 1
ATOM 686 N N . LEU A 1 85 ? -9.813 -8.286 12.116 1.00 92.81 85 LEU A N 1
ATOM 687 C CA . LEU A 1 85 ? -9.936 -6.950 11.551 1.00 92.81 85 LEU A CA 1
ATOM 688 C C . LEU A 1 85 ? -9.646 -7.043 10.057 1.00 92.81 85 LEU A C 1
ATOM 690 O O . LEU A 1 85 ? -8.556 -7.488 9.691 1.00 92.81 85 LEU A O 1
ATOM 694 N N . ASP A 1 86 ? -10.587 -6.599 9.226 1.00 89.69 86 ASP A N 1
ATOM 695 C CA . ASP A 1 86 ? -10.346 -6.464 7.791 1.00 89.69 86 ASP A CA 1
ATOM 696 C C . ASP A 1 86 ? -9.290 -5.375 7.562 1.00 89.69 86 ASP A C 1
ATOM 698 O O . ASP A 1 86 ? -9.483 -4.202 7.898 1.00 89.69 86 ASP A O 1
ATOM 702 N N . ALA A 1 87 ? -8.110 -5.792 7.113 1.00 89.81 87 ALA A N 1
ATOM 703 C CA . ALA A 1 87 ? -6.934 -4.947 7.023 1.00 89.81 87 ALA A CA 1
ATOM 704 C C . ALA A 1 87 ? -5.983 -5.454 5.939 1.00 89.81 87 ALA A C 1
ATOM 706 O O . ALA A 1 87 ? -5.763 -6.656 5.777 1.00 89.81 87 ALA A O 1
ATOM 707 N N . VAL A 1 88 ? -5.330 -4.518 5.257 1.00 85.75 88 VAL A N 1
ATOM 708 C CA . VAL A 1 88 ? -4.329 -4.794 4.224 1.00 85.75 88 VAL A CA 1
ATOM 709 C C . VAL A 1 88 ? -2.976 -4.234 4.641 1.00 85.75 88 VAL A C 1
ATOM 711 O O . VAL A 1 88 ? -2.868 -3.188 5.288 1.00 85.75 88 VAL A O 1
ATOM 714 N N . LYS A 1 89 ? -1.905 -4.944 4.289 1.00 83.94 89 LYS A N 1
ATOM 715 C CA . LYS A 1 89 ? -0.539 -4.491 4.543 1.00 83.94 89 LYS A CA 1
ATOM 716 C C . LYS A 1 89 ? 0.025 -3.838 3.285 1.00 83.94 89 LYS A C 1
ATOM 718 O O . LYS A 1 89 ? 0.332 -4.533 2.324 1.00 83.94 89 LYS A O 1
ATOM 723 N N . ILE A 1 90 ? 0.192 -2.517 3.321 1.00 81.50 90 ILE A N 1
ATOM 724 C CA . ILE A 1 90 ? 0.776 -1.722 2.233 1.00 81.50 90 ILE A CA 1
ATOM 725 C C . ILE A 1 90 ? 2.202 -1.356 2.654 1.00 81.50 90 ILE A C 1
ATOM 727 O O . ILE A 1 90 ? 2.434 -0.701 3.678 1.00 81.50 90 ILE A O 1
ATOM 731 N N . GLY A 1 91 ? 3.190 -1.880 1.926 1.00 82.56 91 GLY A N 1
ATOM 732 C CA . GLY A 1 91 ? 4.596 -1.831 2.327 1.00 82.56 91 GLY A CA 1
ATOM 733 C C . GLY A 1 91 ? 4.840 -2.484 3.697 1.00 82.56 91 GLY A C 1
ATOM 734 O O . GLY A 1 91 ? 4.721 -3.698 3.869 1.00 82.56 91 GLY A O 1
ATOM 735 N N . LYS A 1 92 ? 5.222 -1.681 4.698 1.00 83.75 92 LYS A N 1
ATOM 736 C CA . LYS A 1 92 ? 5.484 -2.151 6.076 1.00 83.75 92 LYS A CA 1
ATOM 737 C C . LYS A 1 92 ? 4.364 -1.814 7.064 1.00 83.75 92 LYS A C 1
ATOM 739 O O . LYS A 1 92 ? 4.497 -2.139 8.243 1.00 83.75 92 LYS A O 1
ATOM 744 N N . VAL A 1 93 ? 3.281 -1.192 6.605 1.00 85.12 93 VAL A N 1
ATOM 745 C CA . VAL A 1 93 ? 2.248 -0.605 7.463 1.00 85.12 93 VAL A CA 1
ATOM 746 C C . VAL A 1 93 ? 0.906 -1.291 7.221 1.00 85.12 93 VAL A C 1
ATOM 748 O O . VAL A 1 93 ? 0.502 -1.526 6.083 1.00 85.12 93 VAL A O 1
ATOM 751 N N . TRP A 1 94 ? 0.221 -1.632 8.311 1.00 90.56 94 TRP A N 1
ATOM 752 C CA . TRP A 1 94 ? -1.155 -2.117 8.268 1.00 90.56 94 TRP A CA 1
ATOM 753 C C . TRP A 1 94 ? -2.122 -0.946 8.111 1.00 90.56 94 TRP A C 1
ATOM 755 O O . TRP A 1 94 ? -1.998 0.054 8.824 1.00 90.56 94 TRP A O 1
ATOM 765 N N . HIS A 1 95 ? -3.083 -1.108 7.210 1.00 90.75 95 HIS A N 1
ATOM 766 C CA . HIS A 1 95 ? -4.166 -0.171 6.944 1.00 90.75 95 HIS A CA 1
ATOM 767 C C . HIS A 1 95 ? -5.502 -0.893 7.089 1.00 90.75 95 HIS A C 1
ATOM 769 O O . HIS A 1 95 ? -5.595 -2.088 6.810 1.00 90.75 95 HIS A O 1
ATOM 775 N N . SER A 1 96 ? -6.517 -0.177 7.549 1.00 91.56 96 SER A N 1
ATOM 776 C CA . SER A 1 96 ? -7.888 -0.668 7.708 1.00 91.56 96 SER A CA 1
ATOM 777 C C . SER A 1 96 ? -8.845 0.513 7.532 1.00 91.56 96 SER A C 1
ATOM 779 O O . SER A 1 96 ? -8.388 1.626 7.280 1.00 91.56 96 SER A O 1
ATOM 781 N N . SER A 1 97 ? -10.146 0.289 7.662 1.00 90.00 97 SER A N 1
ATOM 782 C CA . SER A 1 97 ? -11.156 1.343 7.594 1.00 90.00 97 SER A CA 1
ATOM 783 C C . SER A 1 97 ? -11.849 1.542 8.943 1.00 90.00 97 SER A C 1
ATOM 785 O O . SER A 1 97 ? -11.794 0.685 9.834 1.00 90.00 97 SER A O 1
ATOM 787 N N . ARG A 1 98 ? -12.507 2.690 9.131 1.00 89.19 98 ARG A N 1
ATOM 788 C CA . ARG A 1 98 ? -13.296 2.947 10.349 1.00 89.19 98 ARG A CA 1
ATOM 789 C C . ARG A 1 98 ? -14.468 1.975 10.441 1.00 89.19 98 ARG A C 1
ATOM 791 O O . ARG A 1 98 ? -14.759 1.480 11.530 1.00 89.19 98 ARG A O 1
ATOM 798 N N . ASP A 1 99 ? -15.093 1.666 9.310 1.00 87.94 99 ASP A N 1
ATOM 799 C CA . ASP A 1 99 ? -16.166 0.681 9.202 1.00 87.94 99 ASP A CA 1
ATOM 800 C C . ASP A 1 99 ? -15.701 -0.722 9.626 1.00 87.94 99 ASP A C 1
ATOM 802 O O . ASP A 1 99 ? -16.356 -1.377 10.440 1.00 87.94 99 ASP A O 1
ATOM 806 N N . ALA A 1 100 ? -14.513 -1.153 9.188 1.00 89.69 100 ALA A N 1
ATOM 807 C CA . ALA A 1 100 ? -13.933 -2.432 9.597 1.00 89.69 100 ALA A CA 1
ATOM 808 C C . ALA A 1 100 ? -13.731 -2.517 11.120 1.00 89.69 100 ALA A C 1
ATOM 810 O O . ALA A 1 100 ? -14.016 -3.550 11.734 1.00 89.69 100 ALA A O 1
ATOM 811 N N . ILE A 1 101 ? -13.306 -1.422 11.760 1.00 90.75 101 ILE A N 1
ATOM 812 C CA . ILE A 1 101 ? -13.182 -1.361 13.223 1.00 90.75 101 ILE A CA 1
ATOM 813 C C . ILE A 1 101 ? -14.558 -1.406 13.902 1.00 90.75 101 ILE A C 1
ATOM 815 O O . ILE A 1 101 ? -14.702 -2.118 14.896 1.00 90.75 101 ILE A O 1
ATOM 819 N N . LYS A 1 102 ? -15.569 -0.698 13.377 1.00 90.06 102 LYS A N 1
ATOM 820 C CA . LYS A 1 102 ? -16.953 -0.727 13.900 1.00 90.06 102 LYS A CA 1
ATOM 821 C C . LYS A 1 102 ? -17.571 -2.126 13.812 1.00 90.06 102 LYS A C 1
ATOM 823 O O . LYS A 1 102 ? -18.205 -2.584 14.762 1.00 90.06 102 LYS A O 1
ATOM 828 N N . LYS A 1 103 ? -17.354 -2.825 12.695 1.00 88.75 103 LYS A N 1
ATOM 829 C CA . LYS A 1 103 ? -17.782 -4.218 12.496 1.00 88.75 103 LYS A CA 1
ATOM 830 C C . LYS A 1 103 ? -17.074 -5.161 13.466 1.00 88.75 103 LYS A C 1
ATOM 832 O O . LYS A 1 103 ? -17.727 -5.983 14.100 1.00 88.75 103 LYS A O 1
ATOM 837 N N . MET A 1 104 ? -15.761 -4.998 13.644 1.00 90.19 104 MET A N 1
ATOM 838 C CA . MET A 1 104 ? -14.973 -5.787 14.597 1.00 90.19 104 MET A CA 1
ATOM 839 C C . MET A 1 104 ? -15.416 -5.564 16.053 1.00 90.19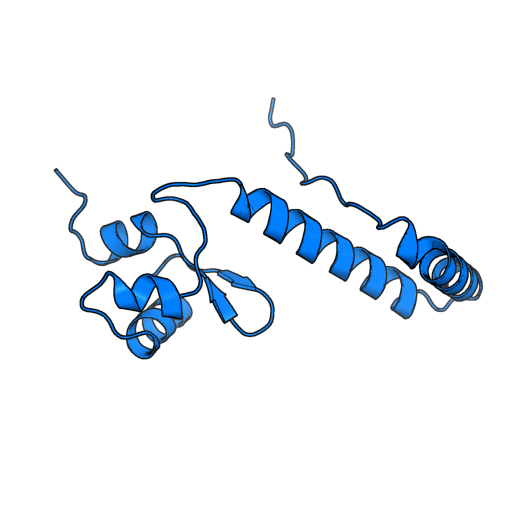 104 MET A C 1
ATOM 841 O O . MET A 1 104 ? -15.418 -6.511 16.839 1.00 90.19 104 MET A O 1
ATOM 845 N N . SER A 1 105 ? -15.763 -4.329 16.429 1.00 82.81 105 SER A N 1
ATOM 846 C CA . SER A 1 105 ? -16.201 -3.983 17.788 1.00 82.81 105 SER A CA 1
ATOM 847 C C . SER A 1 105 ? -17.658 -4.357 18.079 1.00 82.81 105 SER A C 1
ATOM 849 O O . SER A 1 105 ? -18.077 -4.281 19.232 1.00 82.81 105 SER A O 1
ATOM 851 N N . GLY A 1 106 ? -18.422 -4.782 17.067 1.00 70.06 106 GLY A N 1
ATOM 852 C CA . GLY A 1 106 ? -19.825 -5.176 17.210 1.00 70.06 106 GLY A CA 1
ATOM 853 C C . GLY A 1 106 ? -20.799 -4.004 17.373 1.00 70.06 106 GLY A C 1
ATOM 854 O O . GLY A 1 106 ? -21.954 -4.225 17.715 1.00 70.06 106 GLY A O 1
ATOM 855 N N . VAL A 1 107 ? -20.367 -2.764 17.120 1.00 58.22 107 VAL A N 1
ATOM 856 C CA . VAL A 1 107 ? -21.170 -1.541 17.349 1.00 58.22 107 VAL A CA 1
ATOM 857 C C . VAL A 1 107 ? -22.093 -1.202 16.155 1.00 58.22 107 VAL A C 1
ATOM 859 O O . VAL A 1 107 ? -22.803 -0.205 16.181 1.00 58.22 107 VAL A O 1
ATOM 862 N N . GLY A 1 108 ? -22.126 -2.030 15.104 1.00 46.75 108 GLY A N 1
ATOM 863 C CA . GLY A 1 108 ? -22.847 -1.753 13.848 1.00 46.75 108 GLY A CA 1
ATOM 864 C C . GLY A 1 108 ? -24.065 -2.630 13.531 1.00 46.75 108 GLY A C 1
ATOM 865 O O . GLY A 1 108 ? -24.497 -2.632 12.384 1.00 46.75 108 GLY A O 1
ATOM 866 N N . ALA A 1 109 ? -24.598 -3.403 14.480 1.00 35.44 109 ALA A N 1
ATOM 867 C CA . ALA A 1 109 ? -25.770 -4.258 14.252 1.00 35.44 109 ALA A CA 1
ATOM 868 C C . ALA A 1 109 ? -27.028 -3.688 14.930 1.00 35.44 109 ALA A C 1
ATOM 870 O O . ALA A 1 109 ? -27.497 -4.251 15.916 1.00 35.44 109 ALA A O 1
ATOM 871 N N . HIS A 1 110 ? -27.561 -2.581 14.405 1.00 32.94 110 HIS A N 1
ATOM 872 C CA . HIS A 1 110 ? -28.921 -2.108 14.684 1.00 32.94 110 HIS A CA 1
ATOM 873 C C . HIS A 1 110 ? -29.544 -1.498 13.432 1.00 32.94 110 HIS A C 1
ATOM 875 O O . HIS A 1 110 ? -28.856 -0.683 12.779 1.00 32.94 110 HIS A O 1
#

Mean predicted aligned error: 11.77 Å

Secondary structure (DSSP, 8-state):
-----PPP----GGGHHHHHHHHHHHHTT--HHHHHHHHHHHHHHHHHHHHT--STT--EEHHHHGGGSSS-HHHHHHHHHTTSS-EEEETTEEEE-HHHHHHHHTTT--

Nearest PDB structures (foldseek):
  6amk-assembly1_B  TM=7.590E-01  e=1.246E+00  Streptomyces venezuelae
  6ama-assembly1_B  TM=7.221E-01  e=1.035E+00  Streptomyces venezuelae
  4r4e-assembly1_B  TM=6.438E-01  e=1.500E+00  Bacillus subtilis subsp. subtilis str. 168
  6ama-assembly1_A  TM=6.542E-01  e=2.781E+00  Streptomyces venezuelae
  5a5b-assembly1_Q  TM=3.497E-01  e=2.781E+00  Saccharomyces cerevisiae